Protein AF-A0A919B0I9-F1 (afdb_monomer_lite)

Foldseek 3Di:
DDDDDDFPPDDQDGLVLLLVQLLCVLVVHDRPPRQDPVNSVVCCVVDPVSVVSSVVSNVVSVVVVVVVVD

Sequence (70 aa):
MPGRPGAGDDGGVECSDVRTAVSARLDGEELPPGVPGAVLVAHLAGCGGCRDWQERARRLKALAAVLDLG

pLDDT: mean 80.04, std 15.78, range [40.12, 93.19]

Organism: NCBI:txid33904

InterPro domains:
  IPR027383 Putative zinc-finger [PF13490] (15-51)

Secondary structure (DSSP, 8-state):
---PPP----SSS-HHHHHHHHHHHHHTPPPPTTS-HHHHHHHHHH-HHHHHHHHHHHHHHHHHHHHTT-

Structure (mmCIF, N/CA/C/O backbone):
data_AF-A0A919B0I9-F1
#
_entry.id   AF-A0A919B0I9-F1
#
loop_
_atom_site.group_PDB
_atom_site.id
_atom_site.type_symbol
_atom_site.label_atom_id
_atom_site.label_alt_id
_atom_site.label_comp_id
_atom_site.label_asym_id
_atom_site.label_entity_id
_atom_site.label_seq_id
_atom_site.pdbx_PDB_ins_code
_atom_site.Cartn_x
_atom_site.Cartn_y
_atom_site.Cartn_z
_atom_site.occupancy
_atom_site.B_iso_or_equiv
_atom_site.auth_seq_id
_atom_site.auth_comp_id
_atom_site.auth_asym_id
_atom_site.auth_atom_id
_atom_site.pdbx_PDB_model_num
ATOM 1 N N . MET A 1 1 ? 19.800 -10.410 20.086 1.00 43.81 1 MET A N 1
ATOM 2 C CA . MET A 1 1 ? 18.807 -10.606 19.008 1.00 43.81 1 MET A CA 1
ATOM 3 C C . MET A 1 1 ? 19.481 -10.277 17.676 1.00 43.81 1 MET A C 1
ATOM 5 O O . MET A 1 1 ? 19.762 -9.103 17.465 1.00 43.81 1 MET A O 1
ATOM 9 N N . PRO A 1 2 ? 19.859 -11.248 16.830 1.00 43.06 2 PRO A N 1
ATOM 10 C CA . PRO A 1 2 ? 20.523 -10.946 15.561 1.00 43.06 2 PRO A CA 1
ATOM 11 C C . PRO A 1 2 ? 19.523 -10.603 14.439 1.00 43.06 2 PRO A C 1
ATOM 13 O O . PRO A 1 2 ? 18.621 -11.383 14.158 1.00 43.06 2 PRO A O 1
ATOM 16 N N . GLY A 1 3 ? 19.719 -9.417 13.847 1.00 40.12 3 GLY A N 1
ATOM 17 C CA . GLY A 1 3 ? 19.476 -9.026 12.445 1.00 40.12 3 GLY A CA 1
ATOM 18 C C . GLY A 1 3 ? 18.165 -9.423 11.758 1.00 40.12 3 GLY A C 1
ATOM 19 O O . GLY A 1 3 ? 17.986 -10.565 11.352 1.00 40.12 3 GLY A O 1
ATOM 20 N N . ARG A 1 4 ? 17.289 -8.439 11.513 1.00 54.09 4 ARG A N 1
ATOM 21 C CA . ARG A 1 4 ? 16.107 -8.571 10.639 1.00 54.09 4 ARG A CA 1
ATOM 22 C C . ARG A 1 4 ? 16.551 -8.871 9.190 1.00 54.09 4 ARG A C 1
ATOM 24 O O . ARG A 1 4 ? 17.483 -8.213 8.730 1.00 54.09 4 ARG A O 1
ATOM 31 N N . PRO A 1 5 ? 15.904 -9.810 8.473 1.00 47.7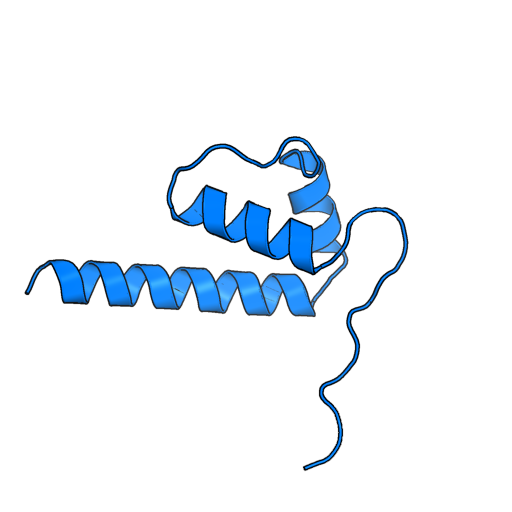5 5 PRO A N 1
ATOM 32 C CA . PRO A 1 5 ? 16.250 -10.138 7.092 1.00 47.75 5 PRO A CA 1
ATOM 33 C C . PRO A 1 5 ? 16.024 -8.947 6.150 1.00 47.75 5 PRO A C 1
ATOM 35 O O . PRO A 1 5 ? 15.102 -8.150 6.345 1.00 47.75 5 PRO A O 1
ATOM 38 N N . GLY A 1 6 ? 16.940 -8.838 5.186 1.00 47.22 6 GLY A N 1
ATOM 39 C CA . GLY A 1 6 ? 17.251 -7.656 4.387 1.00 47.22 6 GLY A CA 1
ATOM 40 C C . GLY A 1 6 ? 16.085 -7.064 3.604 1.00 47.22 6 GLY A C 1
ATOM 41 O O . GLY A 1 6 ? 15.209 -7.772 3.107 1.00 47.22 6 GLY A O 1
ATOM 42 N N . ALA A 1 7 ? 16.117 -5.736 3.497 1.00 52.31 7 ALA A N 1
ATOM 43 C CA . ALA A 1 7 ? 15.473 -5.011 2.416 1.00 52.31 7 ALA A CA 1
ATOM 44 C C . ALA A 1 7 ? 16.074 -5.534 1.103 1.00 52.31 7 ALA A C 1
ATOM 46 O O . ALA A 1 7 ? 17.287 -5.494 0.917 1.00 52.31 7 ALA A O 1
ATOM 47 N N . GLY A 1 8 ? 15.241 -6.164 0.277 1.00 50.66 8 GLY A N 1
ATOM 48 C CA . GLY A 1 8 ? 15.624 -6.552 -1.073 1.00 50.66 8 GLY A CA 1
ATOM 49 C C . GLY A 1 8 ? 15.543 -5.312 -1.947 1.00 50.66 8 GLY A C 1
ATOM 50 O O . GLY A 1 8 ? 14.445 -4.921 -2.344 1.00 50.66 8 GLY A O 1
ATOM 51 N N . ASP A 1 9 ? 16.694 -4.692 -2.175 1.00 57.25 9 ASP A N 1
ATOM 52 C CA . ASP A 1 9 ? 16.878 -3.549 -3.063 1.00 57.25 9 ASP A CA 1
ATOM 53 C C . ASP A 1 9 ? 17.340 -4.074 -4.430 1.00 57.25 9 ASP A C 1
ATOM 55 O O . ASP A 1 9 ? 18.509 -3.992 -4.797 1.00 57.25 9 ASP A O 1
ATOM 59 N N . ASP A 1 10 ? 16.409 -4.661 -5.187 1.00 47.22 10 ASP A N 1
ATOM 60 C CA . ASP A 1 10 ? 16.655 -5.135 -6.553 1.00 47.22 10 ASP A CA 1
ATOM 61 C C . ASP A 1 10 ? 16.001 -4.177 -7.567 1.00 47.22 10 ASP A C 1
ATOM 63 O O . ASP A 1 10 ? 14.989 -4.483 -8.194 1.00 47.22 10 ASP A O 1
ATOM 67 N N . GLY A 1 11 ? 16.599 -2.991 -7.724 1.00 52.38 11 GLY A N 1
ATOM 68 C CA . GLY A 1 11 ? 16.492 -2.177 -8.940 1.00 52.38 11 GLY A CA 1
ATOM 69 C C . GLY A 1 11 ? 15.259 -1.273 -9.079 1.00 52.38 11 GLY A C 1
ATOM 70 O O . GLY A 1 11 ? 14.306 -1.599 -9.781 1.00 52.38 11 GLY A O 1
ATOM 71 N N . GLY A 1 12 ? 15.350 -0.059 -8.524 1.00 56.84 12 GLY A N 1
ATOM 72 C CA . GLY A 1 12 ? 14.664 1.138 -9.039 1.00 56.84 12 GLY A CA 1
ATOM 73 C C . GLY A 1 12 ? 13.638 1.794 -8.113 1.00 56.84 12 GLY A C 1
ATOM 74 O O . GLY A 1 12 ? 13.355 2.975 -8.286 1.00 56.84 12 GLY A O 1
ATOM 75 N N . VAL A 1 13 ? 13.107 1.076 -7.121 1.00 68.06 13 VAL A N 1
ATOM 76 C CA . VAL A 1 13 ? 12.216 1.653 -6.105 1.00 68.06 13 VAL A CA 1
ATOM 77 C C . VAL A 1 13 ? 12.476 0.990 -4.757 1.00 68.06 13 VAL A C 1
ATOM 79 O O . VAL A 1 13 ? 12.424 -0.238 -4.643 1.00 68.06 13 VAL A O 1
ATOM 82 N N . GLU A 1 14 ? 12.762 1.797 -3.740 1.00 82.50 14 GLU A N 1
ATOM 83 C CA . GLU A 1 14 ? 13.111 1.278 -2.423 1.00 82.50 14 GLU A CA 1
ATOM 84 C C . GLU A 1 14 ? 11.862 0.729 -1.730 1.00 82.50 14 GLU A C 1
ATOM 86 O O . GLU A 1 14 ? 10.755 1.279 -1.823 1.00 82.50 14 GLU A O 1
ATOM 91 N N . CYS A 1 15 ? 12.036 -0.337 -0.945 1.00 85.38 15 CYS A N 1
ATOM 92 C CA . CYS A 1 15 ? 10.952 -0.876 -0.125 1.00 85.38 15 CYS A CA 1
ATOM 93 C C . CYS A 1 15 ? 10.336 0.193 0.803 1.00 85.38 15 CYS A C 1
ATOM 95 O O . CYS A 1 15 ? 9.166 0.081 1.169 1.00 85.38 15 CYS A O 1
ATOM 97 N N . SER A 1 16 ? 11.099 1.211 1.222 1.00 86.00 16 SER A N 1
ATOM 98 C CA . SER A 1 16 ? 10.588 2.330 2.024 1.00 86.00 16 SER A CA 1
ATOM 99 C C . SER A 1 16 ? 9.592 3.189 1.254 1.00 86.00 16 SER A C 1
ATOM 101 O O . SER A 1 16 ? 8.516 3.465 1.778 1.00 86.00 16 SER A O 1
ATOM 103 N N . ASP A 1 17 ? 9.902 3.552 0.010 1.00 87.75 17 ASP A N 1
ATOM 104 C CA . ASP A 1 17 ? 9.045 4.410 -0.811 1.00 87.75 17 ASP A CA 1
ATOM 105 C C . ASP A 1 17 ? 7.740 3.700 -1.161 1.00 87.75 17 ASP A C 1
ATOM 107 O O . ASP A 1 17 ? 6.658 4.284 -1.111 1.00 87.75 17 ASP A O 1
ATOM 111 N N . VAL A 1 18 ? 7.827 2.394 -1.421 1.00 89.62 18 VAL A N 1
ATOM 112 C CA . VAL A 1 18 ? 6.660 1.534 -1.625 1.00 89.62 18 VAL A CA 1
ATOM 113 C C . VAL A 1 18 ? 5.776 1.490 -0.384 1.00 89.62 18 VAL A C 1
ATOM 115 O O . VAL A 1 18 ? 4.556 1.598 -0.499 1.00 89.62 18 VAL A O 1
ATOM 118 N N . ARG A 1 19 ? 6.357 1.359 0.813 1.00 90.00 19 ARG A N 1
ATOM 119 C CA . ARG A 1 19 ? 5.585 1.376 2.065 1.00 90.00 19 ARG A CA 1
ATOM 120 C C . ARG A 1 19 ? 4.917 2.728 2.293 1.00 90.00 19 ARG A C 1
ATOM 122 O O . ARG A 1 19 ? 3.744 2.745 2.651 1.00 90.00 19 ARG A O 1
ATOM 129 N N . THR A 1 20 ? 5.608 3.832 2.013 1.00 91.06 20 THR A N 1
ATOM 130 C CA . THR A 1 20 ? 5.030 5.184 2.059 1.00 91.06 20 THR A CA 1
ATOM 131 C C . THR A 1 20 ? 3.856 5.316 1.092 1.00 91.06 20 THR A C 1
ATOM 133 O O . THR A 1 20 ? 2.779 5.746 1.490 1.00 91.06 20 THR A O 1
ATOM 136 N N . ALA A 1 21 ? 4.018 4.867 -0.155 1.00 91.75 21 ALA A N 1
ATOM 137 C CA . ALA A 1 21 ? 2.959 4.887 -1.161 1.00 91.75 21 ALA A CA 1
ATOM 138 C C . ALA A 1 21 ? 1.750 4.021 -0.768 1.00 91.75 21 ALA A C 1
ATOM 140 O O . ALA A 1 21 ? 0.601 4.398 -1.002 1.00 91.75 21 ALA A O 1
ATOM 141 N N . VAL A 1 22 ? 1.985 2.859 -0.149 1.00 90.88 22 VAL A N 1
ATOM 142 C CA . VAL A 1 22 ? 0.909 2.028 0.405 1.00 90.88 22 VAL A CA 1
ATOM 143 C C . VAL A 1 22 ? 0.204 2.740 1.554 1.00 90.88 22 VAL A C 1
ATOM 145 O O . VAL A 1 22 ? -1.022 2.713 1.570 1.00 90.88 22 VAL A O 1
ATOM 148 N N . SER A 1 23 ? 0.936 3.344 2.495 1.00 90.50 23 SER A N 1
ATOM 149 C CA . SER A 1 23 ? 0.345 4.121 3.591 1.00 90.50 23 SER A CA 1
ATOM 150 C C . SER A 1 23 ? -0.540 5.237 3.048 1.00 90.50 23 SER A C 1
ATOM 152 O O . SER A 1 23 ? -1.737 5.204 3.301 1.00 90.50 23 SER A O 1
ATOM 154 N N . ALA A 1 24 ? -0.003 6.104 2.184 1.00 92.06 24 ALA A N 1
ATOM 155 C CA . ALA A 1 24 ? -0.766 7.178 1.549 1.00 92.06 24 ALA A CA 1
ATOM 156 C C . ALA A 1 24 ? -2.063 6.653 0.912 1.00 92.06 24 ALA A C 1
ATOM 158 O O . ALA A 1 24 ? -3.154 7.149 1.177 1.00 92.06 24 ALA A O 1
ATOM 159 N N . ARG A 1 25 ? -1.988 5.546 0.161 1.00 89.81 25 ARG A N 1
ATOM 160 C CA . ARG A 1 25 ? -3.172 4.920 -0.442 1.00 89.81 25 ARG A CA 1
ATOM 161 C C . ARG A 1 25 ? -4.189 4.397 0.583 1.00 89.81 25 ARG A C 1
ATOM 163 O O . ARG A 1 25 ? -5.382 4.412 0.293 1.00 89.81 25 ARG A O 1
ATOM 170 N N . LEU A 1 26 ? -3.744 3.874 1.726 1.00 89.50 26 LEU A N 1
ATOM 171 C CA . LEU A 1 26 ? -4.628 3.400 2.801 1.00 89.50 26 LEU A CA 1
ATOM 172 C C . LEU A 1 26 ? -5.282 4.549 3.569 1.00 89.50 26 LEU A C 1
ATOM 174 O O . LEU A 1 26 ? -6.402 4.393 4.055 1.00 89.50 26 LEU A O 1
ATOM 178 N N . ASP A 1 27 ? -4.594 5.679 3.665 1.00 87.12 27 ASP A N 1
ATOM 179 C CA . ASP A 1 27 ? -5.085 6.905 4.283 1.00 87.12 27 ASP A CA 1
ATOM 180 C C . ASP A 1 27 ? -5.924 7.765 3.317 1.00 87.12 27 ASP A C 1
ATOM 182 O O . ASP A 1 27 ? -6.636 8.665 3.755 1.00 87.12 27 ASP A O 1
ATOM 186 N N . GLY A 1 28 ? -5.938 7.425 2.022 1.00 89.56 28 GLY A N 1
ATOM 187 C CA . GLY A 1 28 ? -6.683 8.142 0.980 1.00 89.56 28 GLY A CA 1
ATOM 188 C C . GLY A 1 28 ? -5.940 9.358 0.416 1.00 89.56 28 GLY A C 1
ATOM 189 O O . GLY A 1 28 ? -6.543 10.184 -0.266 1.00 89.56 28 GLY A O 1
ATOM 190 N N . GLU A 1 29 ? -4.646 9.461 0.698 1.00 91.81 29 GLU A N 1
ATOM 191 C CA . GLU A 1 29 ? -3.745 10.509 0.234 1.00 91.81 29 GLU A CA 1
ATOM 192 C C . GLU A 1 29 ? -3.209 10.223 -1.179 1.00 91.81 29 GLU A C 1
ATOM 194 O O . GLU A 1 29 ? -3.306 9.109 -1.713 1.00 91.81 29 GLU A O 1
ATOM 199 N N . GLU A 1 30 ? -2.631 11.252 -1.803 1.00 87.56 30 GLU A N 1
ATOM 200 C CA . GLU A 1 30 ? -1.991 11.113 -3.108 1.00 87.56 30 GLU A CA 1
ATOM 201 C C . GLU A 1 30 ? -0.732 10.239 -3.038 1.00 87.56 30 GLU A C 1
ATOM 203 O O . GLU A 1 30 ? 0.004 10.219 -2.050 1.00 87.56 30 GLU A O 1
ATOM 208 N N . LEU A 1 31 ? -0.475 9.495 -4.115 1.00 84.94 31 LEU A N 1
ATOM 209 C CA . LEU A 1 31 ? 0.741 8.697 -4.216 1.00 84.94 31 LEU A CA 1
ATOM 210 C C . LEU A 1 31 ? 1.951 9.626 -4.372 1.00 84.94 31 LEU A C 1
ATOM 212 O O . LEU A 1 31 ? 1.884 10.573 -5.158 1.00 84.94 31 LEU A O 1
ATOM 216 N N . PRO A 1 32 ? 3.078 9.331 -3.702 1.00 81.06 32 PRO A N 1
ATOM 217 C CA . PRO A 1 32 ? 4.273 10.144 -3.836 1.00 81.06 32 PRO A CA 1
ATOM 218 C C . PRO A 1 32 ? 4.756 10.155 -5.297 1.00 81.06 32 PRO A C 1
ATOM 220 O O . PRO A 1 32 ? 4.687 9.125 -5.978 1.00 81.06 32 PRO A O 1
ATOM 223 N N . PRO A 1 33 ? 5.317 11.279 -5.781 1.00 77.19 33 PRO A N 1
ATOM 224 C CA . PRO A 1 33 ? 5.690 11.454 -7.188 1.00 77.19 33 PRO A CA 1
ATOM 225 C C . PRO A 1 33 ? 6.750 10.454 -7.690 1.00 77.19 33 PRO A C 1
ATOM 227 O O . PRO A 1 33 ? 6.891 10.272 -8.896 1.00 77.19 33 PRO A O 1
ATOM 230 N N . GLY A 1 34 ? 7.473 9.780 -6.788 1.00 75.50 34 GLY A N 1
ATOM 231 C CA . GLY A 1 34 ? 8.448 8.733 -7.116 1.00 75.50 34 GLY A CA 1
ATOM 232 C C . GLY A 1 34 ? 7.874 7.315 -7.247 1.00 75.50 34 GLY A C 1
ATOM 233 O O . GLY A 1 34 ? 8.565 6.432 -7.747 1.00 75.50 34 GLY A O 1
ATOM 234 N N . VAL A 1 35 ? 6.626 7.071 -6.826 1.00 82.88 35 VAL A N 1
ATOM 235 C CA . VAL A 1 35 ? 6.013 5.730 -6.840 1.00 82.88 35 VAL A CA 1
ATOM 236 C C . VAL A 1 35 ? 4.596 5.798 -7.416 1.00 82.88 35 VAL A C 1
ATOM 238 O O . VAL A 1 35 ? 3.607 5.763 -6.677 1.00 82.88 35 VAL A O 1
ATOM 241 N N . PRO A 1 36 ? 4.456 5.867 -8.751 1.00 83.75 36 PRO A N 1
ATOM 242 C CA . PRO A 1 36 ? 3.146 5.784 -9.376 1.00 83.75 36 PRO A CA 1
ATOM 243 C C . PRO A 1 36 ? 2.525 4.401 -9.139 1.00 83.75 36 PRO A C 1
ATOM 245 O O . PRO A 1 36 ? 3.219 3.400 -8.945 1.00 83.75 36 PRO A O 1
ATOM 248 N N . GLY A 1 37 ? 1.194 4.318 -9.214 1.00 83.81 37 GLY A N 1
ATOM 249 C CA . GLY A 1 37 ? 0.454 3.093 -8.887 1.00 83.81 37 GLY A CA 1
ATOM 250 C C . GLY A 1 37 ? 0.915 1.847 -9.657 1.00 83.81 37 GLY A C 1
ATOM 251 O O . GLY A 1 37 ? 0.903 0.752 -9.103 1.00 83.81 37 GLY A O 1
ATOM 252 N N . ALA A 1 38 ? 1.384 2.004 -10.898 1.00 84.38 38 ALA A N 1
ATOM 253 C CA . ALA A 1 38 ? 1.935 0.904 -11.690 1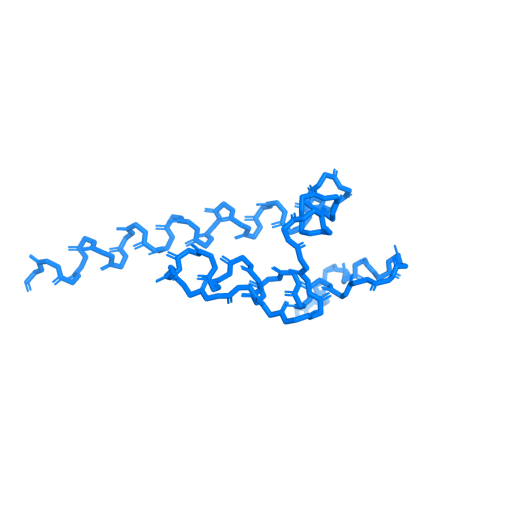.00 84.38 38 ALA A CA 1
ATOM 254 C C . ALA A 1 38 ? 3.242 0.336 -11.100 1.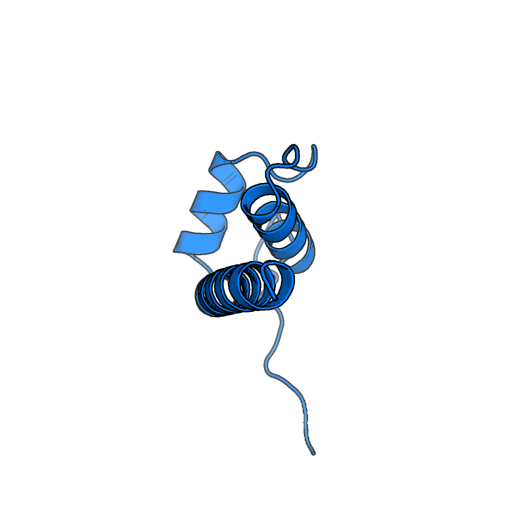00 84.38 38 ALA A C 1
ATOM 256 O O . ALA A 1 38 ? 3.401 -0.881 -11.029 1.00 84.38 38 ALA A O 1
ATOM 257 N N . VAL A 1 39 ? 4.143 1.203 -10.622 1.00 86.19 39 VAL A N 1
ATOM 258 C CA . VAL A 1 39 ? 5.404 0.808 -9.967 1.00 86.19 39 VAL A CA 1
ATOM 259 C C . VAL A 1 39 ? 5.115 0.129 -8.633 1.00 86.19 39 VAL A C 1
ATOM 261 O O . VAL A 1 39 ? 5.690 -0.916 -8.334 1.00 86.19 39 VAL A O 1
ATOM 264 N N . LEU A 1 40 ? 4.157 0.663 -7.871 1.00 86.94 40 LEU A N 1
ATOM 265 C CA . LEU A 1 40 ? 3.697 0.043 -6.633 1.00 86.94 40 LEU A CA 1
ATOM 266 C C . LEU A 1 40 ? 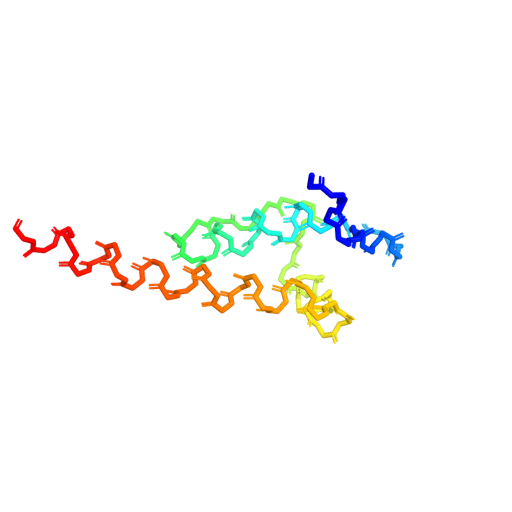3.197 -1.393 -6.869 1.00 86.94 40 LEU A C 1
ATOM 268 O O . LEU A 1 40 ? 3.601 -2.314 -6.162 1.00 86.94 40 LEU A O 1
ATOM 272 N N . VAL A 1 41 ? 2.338 -1.601 -7.871 1.00 88.19 41 VAL A N 1
ATOM 273 C CA . VAL A 1 41 ? 1.808 -2.935 -8.198 1.00 88.19 41 VAL A CA 1
ATOM 274 C C . VAL A 1 41 ? 2.922 -3.881 -8.652 1.00 88.19 41 VAL A C 1
ATOM 276 O O . VAL A 1 41 ? 2.963 -5.021 -8.191 1.00 88.19 41 VAL A O 1
ATOM 279 N N . ALA A 1 42 ? 3.849 -3.413 -9.494 1.00 87.88 42 ALA A N 1
ATOM 280 C CA . ALA A 1 42 ? 4.987 -4.210 -9.951 1.00 87.88 42 ALA A CA 1
ATOM 281 C C . ALA A 1 42 ? 5.889 -4.650 -8.784 1.00 87.88 42 ALA A C 1
ATOM 283 O O . ALA A 1 42 ? 6.232 -5.828 -8.674 1.00 87.88 42 ALA A O 1
ATOM 284 N N . HIS A 1 43 ? 6.205 -3.740 -7.859 1.00 87.00 43 HIS A N 1
ATOM 285 C CA . HIS A 1 43 ? 7.011 -4.072 -6.688 1.00 87.00 43 HIS A CA 1
ATOM 286 C C . HIS A 1 43 ? 6.275 -5.022 -5.735 1.00 87.00 43 HIS A C 1
ATOM 288 O O . HIS A 1 43 ? 6.871 -5.966 -5.227 1.00 87.00 43 HIS A O 1
ATOM 294 N N . LEU A 1 44 ? 4.970 -4.837 -5.508 1.00 85.88 44 LEU A N 1
ATOM 295 C CA . LEU A 1 44 ? 4.186 -5.771 -4.692 1.00 85.88 44 LEU A CA 1
ATOM 296 C C . LEU A 1 44 ? 4.106 -7.168 -5.323 1.00 85.88 44 LEU A C 1
ATOM 298 O O . LEU A 1 44 ? 4.043 -8.156 -4.597 1.00 85.88 44 LEU A O 1
ATOM 302 N N . ALA A 1 45 ? 4.147 -7.283 -6.651 1.00 87.44 45 ALA A N 1
ATOM 303 C CA . ALA A 1 45 ? 4.214 -8.582 -7.316 1.00 87.44 45 ALA A CA 1
ATOM 304 C C . ALA A 1 45 ? 5.567 -9.286 -7.085 1.00 87.44 45 ALA A C 1
ATOM 306 O O . ALA A 1 45 ? 5.590 -10.503 -6.897 1.00 87.44 45 ALA A O 1
ATOM 307 N N . GLY A 1 46 ? 6.673 -8.532 -7.050 1.00 85.12 46 GLY A N 1
ATOM 308 C CA . GLY A 1 46 ? 8.030 -9.067 -6.871 1.00 85.12 46 GLY A CA 1
ATOM 309 C C . GLY A 1 46 ? 8.481 -9.241 -5.414 1.00 85.12 46 GLY A C 1
ATOM 310 O O . GLY A 1 46 ? 9.241 -10.155 -5.108 1.00 85.12 46 GLY A O 1
ATOM 311 N N . CYS A 1 47 ? 7.992 -8.412 -4.487 1.00 87.88 47 CYS A N 1
ATOM 312 C CA . CYS A 1 47 ? 8.483 -8.353 -3.111 1.00 87.88 47 CYS A CA 1
ATOM 313 C C . CYS A 1 47 ? 7.483 -8.949 -2.109 1.00 87.88 47 CYS A C 1
ATOM 315 O O . CYS A 1 47 ? 6.483 -8.333 -1.725 1.00 87.88 47 CYS A O 1
ATOM 317 N N . GLY A 1 48 ? 7.782 -10.157 -1.621 1.00 87.12 48 GLY A N 1
ATOM 318 C CA . GLY A 1 48 ? 6.990 -10.823 -0.578 1.00 87.12 48 GLY A CA 1
ATOM 319 C C . GLY A 1 48 ? 6.930 -10.043 0.741 1.00 87.12 48 GLY A C 1
ATOM 320 O O . GLY A 1 48 ? 5.874 -9.984 1.368 1.00 87.12 48 GLY A O 1
ATOM 321 N N . GLY A 1 49 ? 8.023 -9.376 1.127 1.00 88.44 49 GLY A N 1
ATOM 322 C CA . GLY A 1 49 ?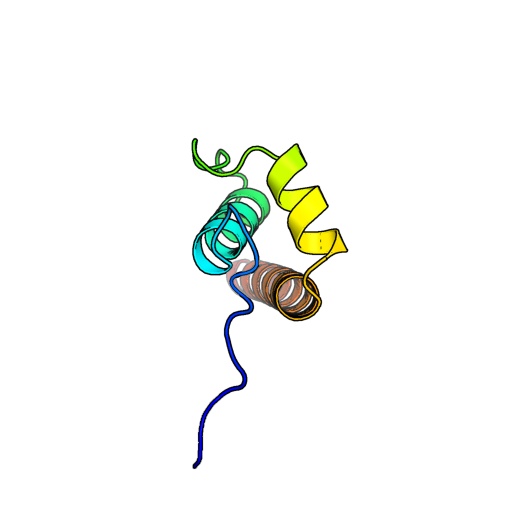 8.070 -8.569 2.350 1.00 88.44 49 GLY A CA 1
ATOM 323 C C . GLY A 1 49 ? 7.136 -7.358 2.306 1.00 88.44 49 GLY A C 1
ATOM 324 O O . GLY A 1 49 ? 6.484 -7.038 3.300 1.00 88.44 49 GLY A O 1
ATOM 325 N N . CYS A 1 50 ? 7.022 -6.703 1.148 1.00 88.75 50 CYS A N 1
ATOM 326 C CA . CYS A 1 50 ? 6.115 -5.572 0.968 1.00 88.75 50 CYS A CA 1
ATOM 327 C C . CYS A 1 50 ? 4.646 -6.010 0.891 1.00 88.75 50 CYS A C 1
ATOM 329 O O . CYS A 1 50 ? 3.797 -5.293 1.417 1.00 88.75 50 CYS A O 1
ATOM 331 N N . ARG A 1 51 ? 4.333 -7.196 0.345 1.00 89.38 51 ARG A N 1
ATOM 332 C CA . ARG A 1 51 ? 2.970 -7.768 0.402 1.00 89.38 51 ARG A CA 1
ATOM 333 C C . ARG A 1 51 ? 2.507 -8.012 1.833 1.00 89.38 51 ARG A C 1
ATOM 335 O O . ARG A 1 51 ? 1.470 -7.498 2.241 1.00 89.38 51 ARG A O 1
ATOM 342 N N . ASP A 1 52 ? 3.320 -8.717 2.606 1.00 91.75 52 ASP A N 1
ATOM 343 C CA . ASP A 1 52 ? 3.029 -9.035 4.005 1.00 91.75 52 ASP A CA 1
ATOM 344 C C . ASP A 1 52 ? 2.928 -7.758 4.866 1.00 91.75 52 ASP A C 1
ATOM 346 O O . ASP A 1 52 ? 2.045 -7.606 5.714 1.00 91.75 52 ASP A O 1
ATOM 350 N N . TRP 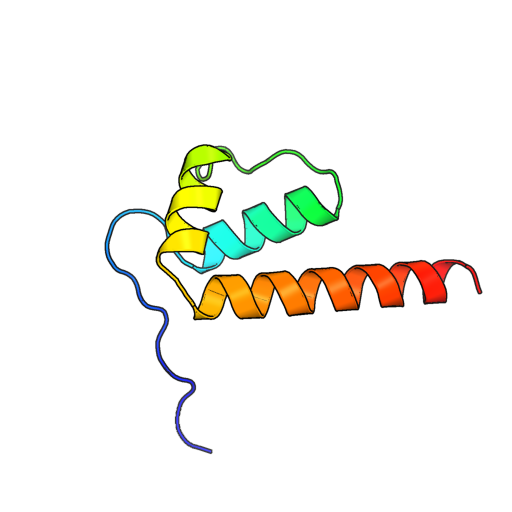A 1 53 ? 3.776 -6.761 4.593 1.00 91.12 53 TRP A N 1
ATOM 351 C CA . TRP A 1 53 ? 3.642 -5.440 5.206 1.00 91.12 53 TRP A CA 1
ATOM 352 C C . TRP A 1 53 ? 2.322 -4.745 4.840 1.00 91.12 53 TRP A C 1
ATOM 354 O O . TRP A 1 53 ? 1.643 -4.239 5.732 1.00 91.12 53 TRP A O 1
ATOM 364 N N . GLN A 1 54 ? 1.925 -4.765 3.564 1.00 92.69 54 GLN A N 1
ATOM 365 C CA . GLN A 1 54 ? 0.684 -4.161 3.074 1.00 92.69 54 GLN A CA 1
ATOM 366 C C . GLN A 1 54 ? -0.557 -4.766 3.752 1.00 92.69 54 GLN A C 1
ATOM 368 O O . GLN A 1 54 ? -1.497 -4.051 4.106 1.00 92.69 54 GLN A O 1
ATOM 373 N N . GLU A 1 55 ? -0.569 -6.084 3.957 1.00 93.19 55 GLU A N 1
ATOM 374 C CA . GLU A 1 55 ? -1.647 -6.783 4.661 1.00 93.19 55 GLU A CA 1
ATOM 375 C C . GLU A 1 55 ? -1.730 -6.393 6.138 1.00 93.19 55 GLU A C 1
ATOM 377 O O . GLU A 1 55 ? -2.823 -6.113 6.642 1.00 93.19 55 GLU A O 1
ATOM 382 N N . ARG A 1 56 ? -0.586 -6.299 6.827 1.00 92.88 56 ARG A N 1
ATOM 383 C CA . ARG A 1 56 ? -0.545 -5.807 8.212 1.00 92.88 56 ARG A CA 1
ATOM 384 C C . ARG A 1 56 ? -1.012 -4.360 8.325 1.00 92.88 56 ARG A C 1
ATOM 386 O O . ARG A 1 56 ? -1.788 -4.059 9.227 1.00 92.88 56 ARG A O 1
ATOM 393 N N . ALA A 1 57 ? -0.585 -3.489 7.412 1.00 92.38 57 ALA A N 1
ATOM 394 C CA . ALA A 1 57 ? -0.981 -2.082 7.395 1.00 92.38 57 ALA A CA 1
ATOM 395 C C . ALA A 1 57 ? -2.501 -1.924 7.213 1.00 92.38 57 ALA A C 1
ATOM 397 O O . ALA A 1 57 ? -3.140 -1.199 7.973 1.00 92.38 57 ALA A O 1
ATOM 398 N N . ARG A 1 58 ? -3.110 -2.686 6.290 1.00 92.19 58 ARG A N 1
ATOM 399 C CA . ARG A 1 58 ? -4.576 -2.748 6.132 1.00 92.19 58 ARG A CA 1
ATOM 400 C C . ARG A 1 58 ? -5.288 -3.160 7.414 1.00 92.19 58 ARG A C 1
ATOM 402 O O . ARG A 1 58 ? -6.263 -2.525 7.808 1.00 92.19 58 ARG A O 1
ATOM 409 N N . ARG A 1 59 ? -4.812 -4.227 8.063 1.00 93.19 59 ARG A N 1
ATOM 410 C CA . ARG A 1 59 ? -5.406 -4.720 9.312 1.00 93.19 59 ARG A CA 1
ATOM 411 C C . ARG A 1 59 ? -5.302 -3.676 10.420 1.00 93.19 59 ARG A C 1
ATOM 413 O O . ARG A 1 59 ? -6.278 -3.461 11.127 1.00 93.19 59 ARG A O 1
ATOM 420 N N . LEU A 1 60 ? -4.151 -3.016 10.548 1.00 92.12 60 LEU A N 1
ATOM 421 C CA . LEU A 1 60 ? -3.956 -1.956 11.532 1.00 92.12 60 LEU A CA 1
ATOM 422 C C . LEU A 1 60 ? -4.897 -0.774 11.279 1.00 92.12 60 LEU A C 1
ATOM 424 O O . LEU A 1 60 ? -5.538 -0.323 12.220 1.00 92.12 60 LEU A O 1
ATOM 428 N N . LYS A 1 61 ? -5.046 -0.322 10.027 1.00 89.88 61 LYS A N 1
ATOM 429 C CA . LYS A 1 61 ? -5.980 0.759 9.670 1.00 89.88 61 LYS A CA 1
ATOM 430 C C . LYS A 1 61 ? -7.428 0.397 9.997 1.00 89.88 61 LYS A C 1
ATOM 432 O O . LYS A 1 61 ? -8.149 1.226 10.537 1.00 89.88 61 LYS A O 1
ATOM 437 N N . ALA A 1 62 ? -7.839 -0.841 9.719 1.00 90.50 62 ALA A N 1
ATOM 438 C CA . ALA A 1 62 ? -9.172 -1.322 10.071 1.00 90.50 62 ALA A CA 1
ATOM 439 C C . ALA A 1 62 ? -9.400 -1.325 11.593 1.00 90.50 62 ALA A C 1
ATOM 441 O O . ALA A 1 62 ? -10.453 -0.898 12.051 1.00 90.50 62 ALA A O 1
ATOM 442 N N . LEU A 1 63 ? -8.409 -1.762 12.378 1.00 92.62 63 LEU A N 1
ATOM 443 C CA . LEU A 1 63 ? -8.485 -1.724 13.841 1.00 92.62 63 LEU A CA 1
ATOM 444 C C . LEU A 1 63 ? -8.505 -0.288 14.378 1.00 92.62 63 LEU A C 1
ATOM 446 O O . LEU A 1 63 ? -9.306 0.009 15.255 1.00 92.62 63 LEU A O 1
ATOM 450 N N . ALA A 1 64 ? -7.666 0.599 13.839 1.00 89.50 64 ALA A N 1
ATOM 451 C CA . ALA A 1 64 ? -7.646 2.013 14.207 1.00 89.50 64 ALA A CA 1
ATOM 452 C C . ALA A 1 64 ? -9.003 2.674 13.931 1.00 89.50 64 ALA A C 1
ATOM 454 O O . ALA A 1 64 ? -9.564 3.295 14.819 1.00 89.50 64 ALA A O 1
ATOM 455 N N . ALA A 1 65 ? -9.593 2.427 12.757 1.00 86.94 65 ALA A N 1
ATOM 456 C CA . ALA A 1 65 ? -10.922 2.933 12.420 1.00 86.94 65 ALA A CA 1
ATOM 457 C C . ALA A 1 65 ? -12.024 2.431 13.373 1.00 86.94 65 ALA A C 1
ATOM 459 O O . ALA A 1 65 ? -12.977 3.155 13.632 1.00 86.94 65 ALA A O 1
ATOM 460 N N . VAL A 1 66 ? -11.906 1.208 13.904 1.00 88.56 66 VAL A N 1
ATOM 461 C CA . VAL A 1 66 ? -12.831 0.693 14.930 1.00 88.56 66 VAL A CA 1
ATOM 462 C C . VAL A 1 66 ? -12.623 1.395 16.275 1.00 88.56 66 VAL A C 1
ATOM 464 O O . VAL A 1 66 ? -13.598 1.658 16.969 1.00 88.56 66 VAL A O 1
ATOM 467 N N . LEU A 1 67 ? -11.376 1.700 16.644 1.00 85.56 67 LEU A N 1
ATOM 468 C CA . LEU A 1 67 ? -11.046 2.396 17.892 1.00 85.56 67 LEU A CA 1
ATOM 469 C C . LEU A 1 67 ? -11.434 3.883 17.864 1.00 85.56 67 LEU A C 1
ATOM 471 O O . LEU A 1 67 ? -11.849 4.407 18.889 1.00 85.56 67 LEU A O 1
ATOM 475 N N . ASP A 1 68 ? -11.341 4.541 16.706 1.00 75.06 68 ASP A N 1
ATOM 476 C CA . ASP A 1 68 ? -11.758 5.939 16.495 1.00 75.06 68 ASP A CA 1
ATOM 477 C C . ASP A 1 68 ? -13.288 6.140 16.528 1.00 75.06 68 ASP A C 1
ATOM 479 O O . ASP A 1 68 ? -13.766 7.271 16.567 1.00 75.06 68 ASP A O 1
ATOM 483 N N . LEU A 1 69 ? -14.075 5.059 16.520 1.00 61.19 69 LEU A N 1
ATOM 484 C CA . LEU A 1 69 ? -15.537 5.089 16.674 1.00 61.19 69 LEU A CA 1
ATOM 485 C C . LEU A 1 69 ? -15.994 4.815 18.124 1.00 61.19 69 LEU A C 1
ATOM 487 O O . LEU A 1 69 ? -17.171 4.510 18.340 1.00 61.19 69 LEU A O 1
ATOM 491 N N . GLY A 1 70 ? -15.069 4.879 19.089 1.00 47.97 70 GLY A N 1
ATOM 492 C CA . GLY A 1 70 ? -15.304 4.678 20.525 1.00 47.97 70 GLY A CA 1
ATOM 493 C C . GLY A 1 70 ? -15.576 5.955 21.310 1.00 47.97 70 GLY A C 1
ATOM 494 O O . GLY A 1 70 ? -14.994 7.007 20.970 1.00 47.97 70 GLY A O 1
#

Radius of gyration: 13.54 Å; chains: 1; bounding box: 36×22×32 Å